Protein AF-A0AAV0X235-F1 (afdb_monomer)

Sequence (80 aa):
MVTNPTVENMFNFTSSPHAKQGSGLYKDVVSQTQLVYYDDPNELVTRLHLLTSSKSVGNTGVNNEIISILEELRERDIIV

Foldseek 3Di:
DDDDDPPPDDDDPPPPPDPPDDPDDDDPPPPPPPDDDDPDLVVLVVVLVVLVVVVVVPDPVCVVVNVVSVVVCVVVVVDD

Organism: NCBI:txid13131

Mean predicted aligned error: 15.43 Å

Radius of gyration: 30.65 Å; Cα contacts (8 Å, |Δi|>4): 19; chains: 1; bounding box: 65×30×83 Å

Nearest PDB structures (foldseek):
  2l3y-assembly1_A  TM=3.152E-01  e=8.290E+00  Mus musculus

Structure (mmCIF, N/CA/C/O backbone):
data_AF-A0AAV0X235-F1
#
_entry.id   AF-A0AAV0X235-F1
#
loop_
_atom_site.group_PDB
_atom_site.id
_atom_site.type_symbol
_atom_site.label_atom_id
_atom_site.label_alt_id
_atom_site.label_comp_id
_atom_site.label_asym_id
_atom_site.label_entity_id
_atom_site.label_seq_id
_atom_site.pdbx_PDB_ins_code
_atom_site.Cartn_x
_atom_site.Cartn_y
_atom_site.Cartn_z
_atom_site.occupancy
_atom_site.B_iso_or_equiv
_atom_site.auth_seq_id
_atom_site.auth_comp_id
_atom_site.auth_asym_id
_atom_site.auth_atom_id
_atom_site.pdbx_PDB_model_num
ATOM 1 N N . MET A 1 1 ? -54.372 15.899 69.289 1.00 42.22 1 MET A N 1
ATOM 2 C CA . MET A 1 1 ? -54.392 15.068 68.067 1.00 42.22 1 MET A CA 1
ATOM 3 C C . MET A 1 1 ? -53.490 15.748 67.054 1.00 42.22 1 MET A C 1
ATOM 5 O O . MET A 1 1 ? -53.734 16.904 66.746 1.00 42.22 1 MET A O 1
ATOM 9 N N . VAL A 1 2 ? -52.395 15.097 66.660 1.00 41.84 2 VAL A N 1
ATOM 10 C CA . VAL A 1 2 ? -51.403 15.651 65.724 1.00 41.84 2 VAL A CA 1
ATOM 11 C C . VAL A 1 2 ? -51.886 15.348 64.308 1.00 41.84 2 VAL A C 1
ATOM 13 O O . VAL A 1 2 ? -52.076 14.184 63.967 1.00 41.84 2 VAL A O 1
ATOM 16 N N . THR A 1 3 ? -52.141 16.375 63.503 1.00 54.44 3 THR A N 1
ATOM 17 C CA . THR A 1 3 ? -52.485 16.212 62.087 1.00 54.44 3 THR A CA 1
ATOM 18 C C . THR A 1 3 ? -51.195 16.083 61.284 1.00 54.44 3 THR A C 1
ATOM 20 O O . THR A 1 3 ? -50.465 17.061 61.132 1.00 54.44 3 THR A O 1
ATOM 23 N N . ASN A 1 4 ? -50.900 14.884 60.782 1.00 52.88 4 ASN A N 1
ATOM 24 C CA . ASN A 1 4 ? -49.846 14.703 59.784 1.00 52.88 4 ASN A CA 1
ATOM 25 C C . ASN A 1 4 ? -50.322 15.303 58.452 1.00 52.88 4 ASN A C 1
ATOM 27 O O . ASN A 1 4 ? -51.451 15.007 58.050 1.00 52.88 4 ASN A O 1
ATOM 31 N N . PRO A 1 5 ? -49.513 16.110 57.744 1.00 55.88 5 PRO A N 1
ATOM 32 C CA . PRO A 1 5 ? -49.872 16.517 56.397 1.00 55.88 5 PRO A CA 1
ATOM 33 C C . PRO A 1 5 ? -49.787 15.297 55.471 1.00 55.88 5 PRO A C 1
ATOM 35 O O . PRO 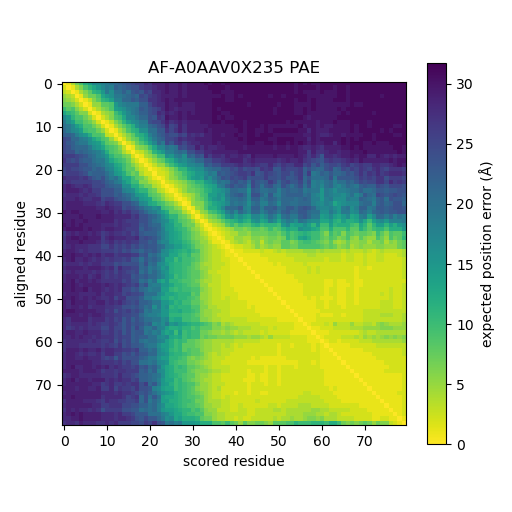A 1 5 ? -48.834 14.517 55.525 1.00 55.88 5 PRO A O 1
ATOM 38 N N . THR A 1 6 ? -50.808 15.117 54.637 1.00 61.59 6 THR A N 1
ATOM 39 C CA . THR A 1 6 ? -50.819 14.131 53.558 1.00 61.59 6 THR A CA 1
ATOM 40 C C . THR A 1 6 ? -49.686 14.461 52.601 1.00 61.59 6 THR A C 1
ATOM 42 O O . THR A 1 6 ? -49.691 15.512 51.961 1.00 61.59 6 THR A O 1
ATOM 45 N N . VAL A 1 7 ? -48.693 13.576 52.525 1.00 59.47 7 VAL A N 1
ATOM 46 C CA . VAL A 1 7 ? -47.649 13.647 51.505 1.00 59.47 7 VAL A CA 1
ATOM 47 C C . VAL A 1 7 ? -48.330 13.290 50.189 1.00 59.47 7 VAL A C 1
ATOM 49 O O . VAL A 1 7 ? -48.433 12.119 49.833 1.00 59.47 7 VAL A O 1
ATOM 52 N N . GLU A 1 8 ? -48.903 14.286 49.516 1.00 54.69 8 GLU A N 1
ATOM 53 C CA . GLU A 1 8 ? -49.433 14.103 48.173 1.00 54.69 8 GLU A CA 1
ATOM 54 C C . GLU A 1 8 ? -48.272 13.734 47.257 1.00 54.69 8 GLU A C 1
ATOM 56 O O . GLU A 1 8 ? -47.464 14.582 46.885 1.00 54.69 8 GLU A O 1
ATOM 61 N N . ASN A 1 9 ? -48.171 12.432 46.982 1.00 59.06 9 ASN A N 1
ATOM 62 C CA . ASN A 1 9 ? -47.639 11.806 45.778 1.00 59.06 9 ASN A CA 1
ATOM 63 C C . ASN A 1 9 ? -46.683 12.696 44.971 1.00 59.06 9 ASN A C 1
ATOM 65 O O . ASN A 1 9 ? -46.958 13.100 43.840 1.00 59.06 9 ASN A O 1
ATOM 69 N N . MET A 1 10 ? -45.523 12.967 45.570 1.00 49.84 10 MET A N 1
ATOM 70 C CA . MET A 1 10 ? -44.364 13.504 44.879 1.00 49.84 10 MET A CA 1
ATOM 71 C C . MET A 1 10 ? -43.912 12.474 43.834 1.00 49.84 10 MET A C 1
ATOM 73 O O . MET A 1 10 ? -43.451 11.389 44.174 1.00 49.84 10 MET A O 1
ATOM 77 N N . PHE A 1 11 ? -44.025 12.883 42.569 1.00 58.31 11 PHE A N 1
ATOM 78 C CA . PHE A 1 11 ? -43.442 12.296 41.358 1.00 58.31 11 PHE A CA 1
ATOM 79 C C . PHE A 1 11 ? -44.108 11.038 40.788 1.00 58.31 11 PHE A C 1
ATOM 81 O O . PHE A 1 11 ? -43.823 9.900 41.153 1.00 58.31 11 PHE A O 1
ATOM 88 N N . ASN A 1 12 ? -44.912 11.261 39.748 1.00 49.06 12 ASN A N 1
ATOM 89 C CA . ASN A 1 12 ? -45.348 10.215 38.835 1.00 49.06 12 ASN A CA 1
ATOM 90 C C . ASN A 1 12 ? -44.242 9.974 37.784 1.00 49.06 12 ASN A C 1
ATOM 92 O O . ASN A 1 12 ? -44.152 10.689 36.788 1.00 49.06 12 ASN A O 1
ATOM 96 N N . PHE A 1 13 ? -43.377 8.981 38.011 1.00 57.25 13 PHE A N 1
ATOM 97 C CA . PHE A 1 13 ? -42.280 8.592 37.104 1.00 57.25 13 PHE A CA 1
ATOM 98 C C . PHE A 1 13 ? -42.730 7.723 35.917 1.00 57.25 13 PHE A C 1
ATOM 100 O O . PHE A 1 13 ? -41.984 6.871 35.437 1.00 57.25 13 PHE A O 1
ATOM 107 N N . THR A 1 14 ? -43.941 7.905 35.399 1.00 56.62 14 THR A N 1
ATOM 108 C CA . THR A 1 14 ? -44.396 7.153 34.222 1.00 56.62 14 THR A CA 1
ATOM 109 C C . THR A 1 14 ? -44.072 7.914 32.939 1.00 56.62 14 THR A C 1
ATOM 1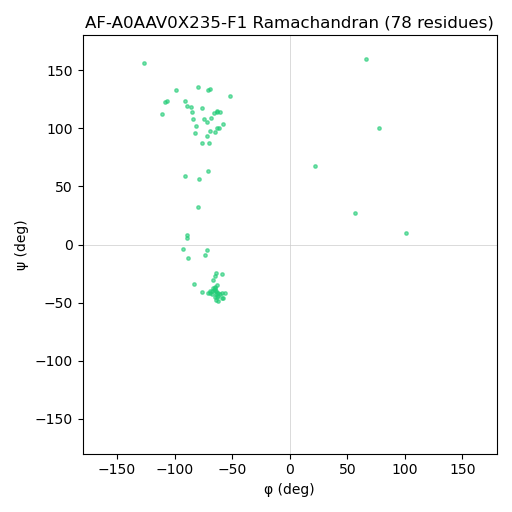11 O O . THR A 1 14 ? -44.942 8.240 32.135 1.00 56.62 14 THR A O 1
ATOM 114 N N . SER A 1 15 ? -42.784 8.191 32.706 1.00 55.16 15 SER A N 1
ATOM 115 C CA . SER A 1 15 ? -42.337 8.534 31.357 1.00 55.16 15 SER A CA 1
ATOM 116 C C . SER A 1 15 ? -42.442 7.2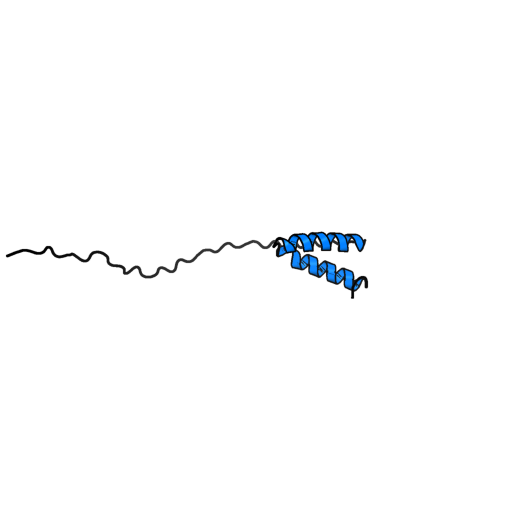70 30.505 1.00 55.16 15 SER A C 1
ATOM 118 O O . SER A 1 15 ? -41.565 6.407 30.557 1.00 55.16 15 SER A O 1
ATOM 120 N N . SER A 1 16 ? -43.527 7.131 29.740 1.00 62.69 16 SER A N 1
ATOM 121 C CA . SER A 1 16 ? -43.562 6.158 28.645 1.00 62.69 16 SER A CA 1
ATOM 122 C C . SER A 1 16 ? -42.322 6.398 27.776 1.00 62.69 16 SER A C 1
ATOM 124 O O . SER A 1 16 ? -42.075 7.563 27.426 1.00 62.69 16 SER A O 1
ATOM 126 N N . PRO A 1 17 ? -41.505 5.370 27.474 1.00 60.47 17 PRO A N 1
ATOM 127 C CA . PRO A 1 17 ? -40.286 5.557 26.709 1.00 60.47 17 PRO A CA 1
ATOM 128 C C . PRO A 1 17 ? -40.673 6.012 25.303 1.00 60.47 17 PRO A C 1
ATOM 130 O O . PRO A 1 17 ? -41.014 5.211 24.438 1.00 60.47 17 PRO A O 1
ATOM 133 N N . HIS A 1 18 ? -40.637 7.322 25.069 1.00 62.56 18 HIS A N 1
ATOM 134 C CA . HIS A 1 18 ? -40.680 7.848 23.718 1.00 62.56 18 HIS A CA 1
ATOM 135 C C . HIS A 1 18 ? -39.396 7.390 23.039 1.00 62.56 18 HIS A C 1
ATOM 137 O O . HIS A 1 18 ? -38.300 7.794 23.438 1.00 62.56 18 HIS A O 1
ATOM 143 N N . ALA A 1 19 ? -39.536 6.518 22.042 1.00 65.75 19 ALA A N 1
ATOM 144 C CA . ALA A 1 19 ? -38.433 6.105 21.197 1.00 65.75 19 ALA A CA 1
ATOM 145 C C . ALA A 1 19 ? -37.841 7.361 20.547 1.00 65.75 19 ALA A C 1
ATOM 147 O O . ALA A 1 19 ? -38.431 7.956 19.646 1.00 65.75 19 ALA A O 1
ATOM 148 N N . LYS A 1 20 ? -36.691 7.815 21.048 1.00 71.88 20 LYS A N 1
ATOM 149 C CA . LYS A 1 20 ? -35.946 8.899 20.414 1.00 71.88 20 LYS A CA 1
ATOM 150 C C . LYS A 1 20 ? -35.338 8.330 19.141 1.00 71.88 20 LYS A C 1
ATOM 152 O O . LYS A 1 20 ? -34.398 7.544 19.205 1.00 71.88 20 LYS A O 1
ATOM 157 N N . GLN A 1 21 ? -35.900 8.696 17.997 1.00 73.75 21 GLN A N 1
ATOM 158 C CA . GLN A 1 21 ? -35.365 8.306 16.702 1.00 73.75 21 GLN A CA 1
ATOM 159 C C . GLN A 1 21 ? -34.357 9.368 16.257 1.00 73.75 21 GLN A C 1
ATOM 161 O O . GLN A 1 21 ? -34.688 10.547 16.153 1.00 73.75 21 GLN A O 1
ATOM 166 N N . GLY A 1 22 ? -33.102 8.965 16.062 1.00 75.12 22 GLY A N 1
ATOM 167 C CA . GLY A 1 22 ? -32.089 9.823 15.456 1.00 75.12 22 GLY A CA 1
ATOM 168 C C . GLY A 1 22 ? -32.255 9.821 13.941 1.00 75.12 22 GLY A C 1
ATOM 169 O O . GLY A 1 22 ? -32.419 8.758 13.348 1.00 75.12 22 GLY A O 1
ATOM 170 N N . SER A 1 23 ? -32.185 10.989 13.306 1.00 78.12 23 SER A N 1
ATOM 171 C CA . SER A 1 23 ? -32.352 11.114 11.849 1.00 78.12 23 SER A CA 1
ATOM 172 C C . SER A 1 23 ? -31.174 10.564 11.030 1.00 78.12 23 SER A C 1
ATOM 174 O O . SER A 1 23 ? -31.259 10.525 9.806 1.00 78.12 23 SER A O 1
ATOM 176 N N . GLY A 1 24 ? -30.091 10.131 11.689 1.00 76.44 24 GLY A N 1
ATOM 177 C CA . GLY A 1 24 ? -28.850 9.696 11.045 1.00 76.44 24 GLY A CA 1
ATOM 178 C C . GLY A 1 24 ? -28.121 10.837 10.323 1.00 76.44 24 GLY A C 1
ATOM 179 O O . GLY A 1 24 ? -28.699 11.870 9.999 1.00 76.44 24 GLY A O 1
ATOM 180 N N . LEU A 1 25 ? -26.824 10.660 10.079 1.00 79.50 25 LEU A N 1
ATOM 181 C CA . LEU A 1 25 ? -26.077 11.479 9.126 1.00 79.50 25 LEU A CA 1
ATOM 182 C C . LEU A 1 25 ? -25.728 10.581 7.945 1.00 79.50 25 LEU A C 1
ATOM 184 O O . LEU A 1 25 ? -24.945 9.642 8.091 1.00 79.50 25 LEU A O 1
ATOM 188 N N . TYR A 1 26 ? -26.325 10.855 6.789 1.00 74.25 26 TYR A N 1
ATOM 189 C CA . TYR A 1 26 ? -25.928 10.211 5.546 1.00 74.25 26 TYR A CA 1
ATOM 190 C C . TYR A 1 26 ? -24.627 10.863 5.084 1.00 74.25 26 TYR A C 1
ATOM 192 O O . TYR A 1 26 ? -24.574 12.069 4.852 1.00 74.25 26 TYR A O 1
ATOM 200 N N . LYS A 1 27 ? -23.554 10.075 5.008 1.00 71.25 27 LYS A N 1
ATOM 201 C CA . LYS A 1 27 ? -22.335 10.500 4.327 1.00 71.25 27 LYS A CA 1
ATOM 202 C C . LYS A 1 27 ? -22.526 10.173 2.856 1.00 71.25 27 LYS A C 1
ATOM 204 O O . LYS A 1 27 ? -22.584 8.995 2.511 1.00 71.25 27 LYS A O 1
ATOM 209 N N . ASP A 1 28 ? -22.590 11.197 2.014 1.00 71.31 28 ASP A N 1
ATOM 210 C CA . ASP A 1 28 ? -22.428 11.011 0.578 1.00 71.31 28 ASP A CA 1
ATOM 211 C C . ASP A 1 28 ? -21.024 10.445 0.351 1.00 71.31 28 ASP A C 1
ATOM 213 O O . ASP A 1 28 ? -20.008 11.138 0.459 1.00 71.31 28 ASP A O 1
ATOM 217 N N . VAL A 1 29 ? -20.949 9.131 0.139 1.00 65.88 29 VAL A N 1
ATOM 218 C CA . VAL A 1 29 ? -19.705 8.466 -0.232 1.00 65.88 29 VAL A CA 1
ATOM 219 C C . VAL A 1 29 ? -19.483 8.786 -1.700 1.00 65.88 29 VAL A C 1
ATOM 221 O O . VAL A 1 29 ? -19.911 8.052 -2.586 1.00 65.88 29 VAL A O 1
ATOM 224 N N . VAL A 1 30 ? -18.826 9.912 -1.966 1.00 64.38 30 VAL A N 1
ATOM 225 C CA . VAL A 1 30 ? -18.238 10.140 -3.281 1.00 64.38 30 VAL A CA 1
ATOM 226 C C . VAL A 1 30 ? -17.170 9.066 -3.454 1.00 64.38 30 VAL A C 1
ATOM 228 O O . VAL A 1 30 ? -16.179 9.037 -2.723 1.00 64.38 30 VAL A O 1
ATOM 231 N N . SER A 1 31 ? -17.380 8.162 -4.406 1.00 62.50 31 SER A N 1
ATOM 232 C CA . SER A 1 31 ? -16.393 7.181 -4.849 1.00 62.50 31 SER A CA 1
ATOM 233 C C . SER A 1 31 ? -15.282 7.890 -5.626 1.00 62.50 31 SER A C 1
ATOM 235 O O . SER A 1 31 ? -15.112 7.691 -6.825 1.00 62.50 31 SER A O 1
ATOM 237 N N . GLN A 1 32 ? -14.537 8.773 -4.963 1.00 62.16 32 GLN A N 1
ATOM 238 C CA . GLN A 1 32 ? -13.320 9.376 -5.498 1.00 62.16 32 GLN A CA 1
ATOM 239 C C . GLN A 1 32 ? -12.170 8.373 -5.363 1.00 62.16 32 GLN A C 1
ATOM 241 O O . GLN A 1 32 ? -11.142 8.646 -4.749 1.00 62.16 32 GLN A O 1
ATOM 246 N N . THR A 1 33 ? -12.341 7.183 -5.938 1.00 64.69 33 THR A N 1
ATOM 247 C CA . THR A 1 33 ? -11.216 6.281 -6.161 1.00 64.69 33 THR A CA 1
ATOM 248 C C . THR A 1 33 ? -10.406 6.900 -7.292 1.00 64.69 33 THR A C 1
ATOM 250 O O . THR A 1 33 ? -10.751 6.766 -8.463 1.00 64.69 33 THR A O 1
ATOM 253 N N . GLN A 1 34 ? -9.397 7.694 -6.935 1.00 69.00 34 GLN A N 1
ATOM 254 C CA . GLN A 1 34 ? -8.442 8.212 -7.905 1.00 69.00 34 GLN A CA 1
ATOM 255 C C . GLN A 1 34 ? -7.621 7.026 -8.398 1.00 69.00 34 GLN A C 1
ATOM 257 O O . GLN A 1 34 ? -6.850 6.442 -7.641 1.00 69.00 34 GLN A O 1
ATOM 262 N N . LEU A 1 35 ? -7.850 6.637 -9.647 1.00 66.44 35 LEU A N 1
ATOM 263 C CA . LEU A 1 35 ? -7.109 5.563 -10.277 1.00 66.44 35 LEU A CA 1
ATOM 264 C C . LEU A 1 35 ? -5.782 6.154 -10.769 1.00 66.44 35 LEU A C 1
ATOM 266 O O . LEU A 1 35 ? -5.756 6.905 -11.743 1.00 66.44 35 LEU A O 1
ATOM 270 N N . VAL A 1 36 ? -4.712 5.904 -10.019 1.00 73.81 36 VAL A N 1
ATOM 271 C CA . VAL A 1 36 ? -3.361 6.400 -10.302 1.00 73.81 36 VAL A CA 1
ATOM 272 C C . VAL A 1 36 ? -2.532 5.225 -10.801 1.00 73.81 36 VAL A C 1
ATOM 274 O O . VAL A 1 36 ? -2.433 4.219 -10.105 1.00 73.81 36 VAL A O 1
ATOM 277 N N . TYR A 1 37 ? -1.957 5.358 -11.994 1.00 73.38 37 TYR A N 1
ATOM 278 C CA . TYR A 1 37 ? -1.013 4.392 -12.551 1.00 73.38 37 TYR A CA 1
ATOM 279 C C . TYR A 1 37 ? 0.411 4.895 -12.336 1.00 73.38 37 TYR A C 1
ATOM 281 O O . TYR A 1 37 ? 0.698 6.060 -12.613 1.00 73.38 3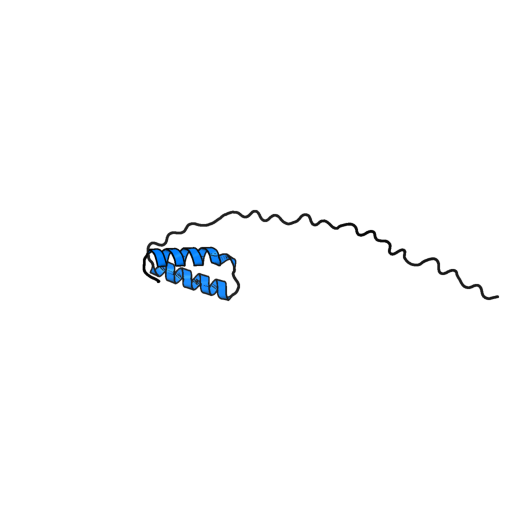7 TYR A O 1
ATOM 289 N N . TYR A 1 38 ? 1.285 4.019 -11.848 1.00 83.25 38 TYR A N 1
ATOM 290 C CA . TYR A 1 38 ? 2.700 4.309 -11.644 1.00 83.25 38 TYR A CA 1
ATOM 291 C C . TYR A 1 38 ? 3.522 3.558 -12.690 1.00 83.25 38 TYR A C 1
ATOM 293 O O . TYR A 1 38 ? 3.458 2.334 -12.770 1.00 83.25 38 TYR A O 1
ATOM 301 N N . ASP A 1 39 ? 4.318 4.262 -13.490 1.00 86.00 39 ASP A N 1
ATOM 302 C CA . ASP A 1 39 ? 5.141 3.602 -14.510 1.00 86.00 39 ASP A CA 1
ATOM 303 C C . ASP A 1 39 ? 6.369 2.920 -13.880 1.00 86.00 39 ASP A C 1
ATOM 305 O O . ASP A 1 39 ? 6.691 1.777 -14.219 1.00 86.00 39 ASP A O 1
ATOM 309 N N . ASP A 1 40 ? 7.015 3.576 -12.909 1.00 92.44 40 ASP A N 1
ATOM 310 C CA . ASP A 1 40 ? 8.209 3.073 -12.222 1.00 92.44 40 ASP A CA 1
ATOM 311 C C . ASP A 1 40 ? 7.847 2.270 -10.952 1.00 92.44 40 ASP A C 1
ATOM 313 O O . ASP A 1 40 ? 7.217 2.803 -10.032 1.00 92.44 40 ASP A O 1
ATOM 317 N N . PRO A 1 41 ? 8.287 1.004 -10.824 1.00 91.62 41 PRO A N 1
ATOM 318 C CA . PRO A 1 41 ? 8.099 0.240 -9.594 1.00 91.62 41 PRO A CA 1
ATOM 319 C C . PRO A 1 41 ? 8.724 0.871 -8.340 1.00 91.62 41 PRO A C 1
ATOM 321 O O . PRO A 1 41 ? 8.240 0.625 -7.233 1.00 91.62 41 PRO A O 1
ATOM 324 N N . ASN A 1 42 ? 9.759 1.707 -8.464 1.00 93.44 42 ASN A N 1
ATOM 325 C CA . ASN A 1 42 ? 10.318 2.415 -7.308 1.00 93.44 42 ASN A CA 1
ATOM 326 C C . ASN A 1 42 ? 9.332 3.439 -6.726 1.00 93.44 42 ASN A C 1
ATOM 328 O O . ASN A 1 42 ? 9.318 3.674 -5.511 1.00 93.44 42 ASN A O 1
ATOM 332 N N . GLU A 1 43 ? 8.472 4.023 -7.563 1.00 93.94 43 GLU A N 1
ATOM 333 C CA . GLU A 1 43 ? 7.413 4.925 -7.113 1.00 93.94 43 GLU A CA 1
ATOM 334 C C . GLU A 1 43 ? 6.339 4.164 -6.331 1.00 93.94 43 GLU A C 1
ATOM 336 O O . GLU A 1 43 ? 5.922 4.631 -5.268 1.00 93.94 43 GLU A O 1
ATOM 341 N N . LEU A 1 44 ? 5.973 2.954 -6.775 1.00 93.50 44 LEU A N 1
ATOM 342 C CA . LEU A 1 44 ? 5.064 2.062 -6.043 1.00 93.50 44 LEU A CA 1
ATOM 343 C C . LEU A 1 44 ? 5.607 1.722 -4.651 1.00 93.50 44 LEU A C 1
ATOM 345 O O . LEU A 1 44 ? 4.884 1.830 -3.659 1.00 93.50 44 LEU A O 1
ATOM 349 N N . VAL A 1 45 ? 6.892 1.368 -4.547 1.00 94.19 45 VAL A N 1
ATOM 350 C CA . VAL A 1 45 ? 7.537 1.064 -3.256 1.00 94.19 45 VAL A CA 1
ATOM 351 C C . VAL A 1 45 ? 7.578 2.299 -2.351 1.00 94.19 45 VAL A C 1
ATOM 353 O O . VAL A 1 45 ? 7.263 2.213 -1.161 1.00 94.19 45 VAL A O 1
ATOM 356 N N . THR A 1 46 ? 7.904 3.467 -2.908 1.00 95.75 46 THR A N 1
ATOM 357 C CA . THR A 1 46 ? 7.918 4.739 -2.168 1.00 95.75 46 THR A CA 1
ATOM 358 C C . THR A 1 46 ? 6.523 5.092 -1.650 1.00 95.75 46 THR A C 1
ATOM 360 O O . THR A 1 46 ? 6.353 5.456 -0.481 1.00 95.75 46 THR A O 1
ATOM 363 N N . ARG A 1 47 ? 5.496 4.929 -2.490 1.00 95.25 47 ARG A N 1
ATOM 364 C CA . ARG A 1 47 ? 4.098 5.151 -2.119 1.00 95.25 47 ARG A CA 1
ATOM 365 C C . ARG A 1 47 ? 3.650 4.175 -1.034 1.00 95.25 47 ARG A C 1
ATOM 367 O O . ARG A 1 47 ? 3.065 4.602 -0.039 1.00 95.25 47 ARG A O 1
ATOM 374 N N . LEU A 1 48 ? 3.986 2.895 -1.168 1.00 95.62 48 LEU A N 1
ATOM 375 C CA . LEU A 1 48 ? 3.690 1.869 -0.171 1.00 95.62 48 LEU A CA 1
ATOM 376 C C . LEU A 1 48 ? 4.315 2.200 1.193 1.00 95.62 48 LEU A C 1
ATOM 378 O O . LEU A 1 48 ? 3.660 2.060 2.230 1.00 95.62 48 LEU A O 1
ATOM 382 N N . HIS A 1 49 ? 5.553 2.695 1.212 1.00 96.75 49 HIS A N 1
ATOM 383 C CA . HIS A 1 49 ? 6.217 3.118 2.445 1.00 96.75 49 HIS A CA 1
ATOM 384 C C . HIS A 1 49 ? 5.478 4.276 3.141 1.00 96.75 49 HIS A C 1
ATOM 386 O O . HIS A 1 49 ? 5.266 4.259 4.358 1.00 96.75 49 HIS A O 1
ATOM 392 N N . LEU A 1 50 ? 5.006 5.260 2.370 1.00 96.62 50 LEU A N 1
ATOM 393 C CA . LEU A 1 50 ? 4.211 6.366 2.903 1.00 96.62 50 LEU A CA 1
ATOM 394 C C . LEU A 1 50 ? 2.865 5.884 3.470 1.00 96.62 50 LEU A C 1
ATOM 396 O O . LEU A 1 50 ? 2.476 6.278 4.571 1.00 96.62 50 LEU A O 1
ATOM 400 N N . LEU A 1 51 ? 2.158 5.012 2.747 1.00 95.88 51 LEU A N 1
ATOM 401 C CA . LEU A 1 51 ? 0.851 4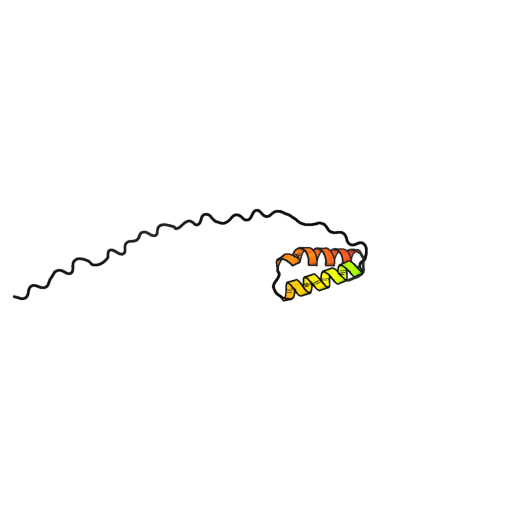.500 3.169 1.00 95.88 51 LEU A CA 1
ATOM 402 C C . LEU A 1 51 ? 0.952 3.604 4.406 1.00 95.88 51 LEU A C 1
ATOM 404 O O . LEU A 1 51 ? 0.121 3.709 5.306 1.00 95.88 51 LEU A O 1
ATOM 408 N N . THR A 1 52 ? 1.979 2.758 4.495 1.00 96.69 52 THR A N 1
ATOM 409 C CA . THR A 1 52 ? 2.220 1.925 5.685 1.00 96.69 52 THR A CA 1
ATOM 410 C C . THR A 1 52 ? 2.554 2.776 6.912 1.00 96.69 52 THR A C 1
ATOM 412 O O . THR A 1 52 ? 2.038 2.503 7.997 1.00 96.69 52 THR A O 1
ATOM 415 N N . SER A 1 53 ? 3.304 3.867 6.732 1.00 97.12 53 SER A N 1
ATOM 416 C CA . SER A 1 53 ? 3.539 4.873 7.778 1.00 97.12 53 SER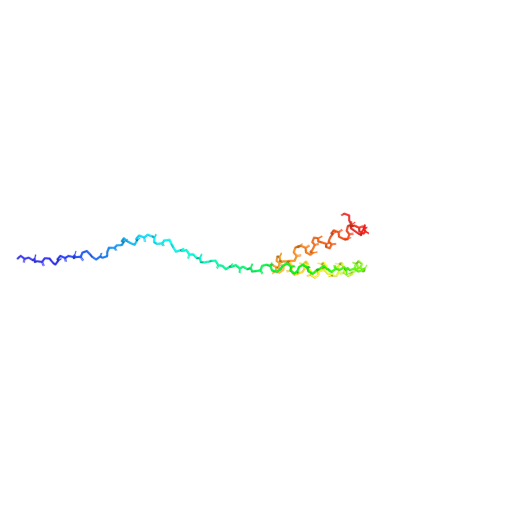 A CA 1
ATOM 417 C C . SER A 1 53 ? 2.254 5.609 8.181 1.00 97.12 53 SER A C 1
ATOM 419 O O . SER A 1 53 ? 2.009 5.842 9.360 1.00 97.12 53 SER A O 1
ATOM 421 N N . SER A 1 54 ? 1.377 5.938 7.228 1.00 96.75 54 SER A N 1
ATOM 422 C CA . SER A 1 54 ? 0.064 6.525 7.537 1.00 96.75 54 SER A CA 1
ATOM 423 C C . SER A 1 54 ? -0.835 5.542 8.299 1.00 96.75 54 SER A C 1
ATOM 425 O O . SER A 1 54 ? -1.531 5.914 9.246 1.00 96.75 54 SER A O 1
ATOM 427 N N . LYS A 1 55 ? -0.792 4.259 7.930 1.00 97.12 55 LYS A N 1
ATOM 428 C CA . LYS A 1 55 ? -1.547 3.198 8.598 1.00 97.12 55 LYS A CA 1
ATOM 429 C C . LYS A 1 55 ? -1.065 2.957 10.028 1.00 97.12 55 LYS A C 1
ATOM 431 O O . LYS A 1 55 ? -1.898 2.721 10.901 1.00 97.12 55 LYS A O 1
ATOM 436 N N . SER A 1 56 ? 0.241 3.047 10.291 1.00 97.00 56 SER A N 1
ATOM 437 C CA . SER A 1 56 ? 0.802 2.817 11.632 1.00 97.00 56 SER A CA 1
ATOM 438 C C . SER A 1 56 ? 0.343 3.853 12.665 1.00 97.00 56 SER A C 1
ATOM 440 O O . SER A 1 56 ? 0.217 3.519 13.840 1.00 97.00 56 SER A O 1
ATOM 442 N N . VAL A 1 57 ? -0.000 5.071 12.230 1.00 96.81 57 VAL A N 1
ATOM 443 C CA . VAL A 1 57 ? -0.595 6.118 13.082 1.00 96.81 57 VAL A CA 1
ATOM 444 C C . VAL A 1 57 ? -2.131 6.065 13.143 1.00 96.81 57 VAL A C 1
ATOM 446 O O . VAL A 1 57 ? -2.755 6.956 13.714 1.00 96.81 57 VAL A O 1
ATOM 449 N N . GLY A 1 58 ? -2.754 5.022 12.581 1.00 95.31 58 GLY A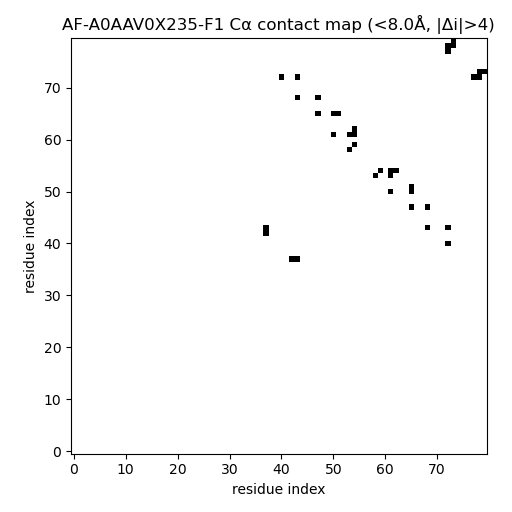 N 1
ATOM 450 C CA . GLY A 1 58 ? -4.190 4.748 12.707 1.00 95.31 58 GLY A CA 1
ATOM 451 C C . GLY A 1 58 ? -5.058 5.145 11.509 1.00 95.31 58 GLY A C 1
ATOM 452 O O . GLY A 1 58 ? -6.283 5.087 11.612 1.00 95.31 58 GLY A O 1
ATOM 453 N N . ASN A 1 59 ? -4.478 5.521 10.364 1.00 94.75 59 ASN A N 1
ATOM 454 C CA . ASN A 1 59 ? -5.268 5.783 9.160 1.00 94.75 59 ASN A CA 1
ATOM 455 C C . ASN A 1 59 ? -5.762 4.467 8.534 1.00 94.75 59 ASN A C 1
ATOM 457 O O . ASN A 1 59 ? -4.992 3.720 7.936 1.00 94.75 59 ASN A O 1
ATOM 461 N N . THR A 1 60 ? -7.058 4.175 8.641 1.00 92.19 60 THR A N 1
ATOM 462 C CA . THR A 1 60 ? -7.668 2.969 8.050 1.00 92.19 60 THR A CA 1
ATOM 463 C C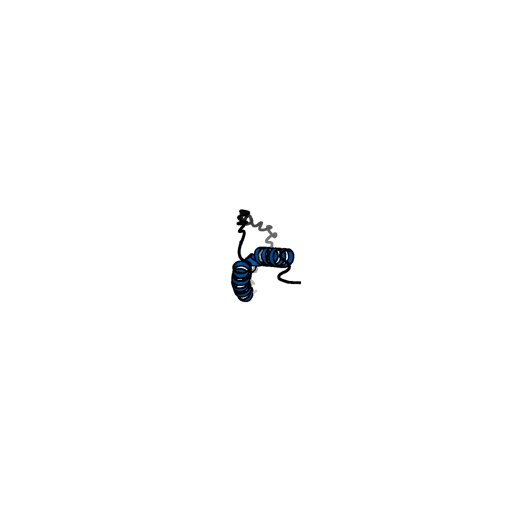 . THR A 1 60 ? -8.143 3.170 6.609 1.00 92.19 60 THR A C 1
ATOM 465 O O . THR A 1 60 ? -8.422 2.190 5.917 1.00 92.19 60 THR A O 1
ATOM 468 N N . GLY A 1 61 ? -8.190 4.417 6.125 1.00 91.31 61 GLY A N 1
ATOM 469 C CA . GLY A 1 61 ? -8.659 4.765 4.780 1.00 91.31 61 GLY A CA 1
ATOM 470 C C . GLY A 1 61 ? -7.693 4.394 3.651 1.00 91.31 61 GLY A C 1
ATOM 471 O O . GLY A 1 61 ? -8.071 4.457 2.489 1.00 91.31 61 GLY A O 1
ATOM 472 N N . VAL A 1 62 ? -6.466 3.980 3.980 1.00 94.25 62 VAL A N 1
ATOM 473 C CA . VAL A 1 62 ? -5.406 3.661 3.002 1.00 94.25 62 VAL A CA 1
ATOM 474 C C . VAL A 1 62 ? -5.354 2.187 2.597 1.00 94.25 62 VAL A C 1
ATOM 476 O O . VAL A 1 62 ? -4.554 1.811 1.747 1.00 94.25 62 VAL A O 1
ATOM 479 N N . ASN A 1 63 ? -6.182 1.324 3.196 1.00 93.31 63 ASN A N 1
ATOM 480 C CA . ASN A 1 63 ? -6.090 -0.126 2.987 1.00 93.31 63 ASN A CA 1
ATOM 481 C C . ASN A 1 63 ? -6.302 -0.542 1.526 1.00 93.31 63 ASN A C 1
ATOM 483 O O . ASN A 1 63 ? -5.556 -1.380 1.032 1.00 93.31 63 ASN A O 1
ATOM 487 N N . ASN A 1 64 ? -7.284 0.050 0.843 1.00 91.31 64 ASN A N 1
ATOM 488 C CA . ASN A 1 64 ? -7.587 -0.297 -0.548 1.00 91.31 64 ASN A CA 1
ATOM 489 C C . ASN A 1 64 ? -6.418 0.047 -1.477 1.00 91.31 64 ASN A C 1
ATOM 491 O O . ASN A 1 64 ? -6.079 -0.734 -2.357 1.00 91.31 64 ASN A O 1
ATOM 495 N N . GLU A 1 65 ? -5.774 1.190 -1.243 1.00 91.62 65 GLU A N 1
ATOM 496 C CA . GLU A 1 65 ? -4.623 1.625 -2.033 1.00 91.62 65 GLU A CA 1
ATOM 497 C C . GLU A 1 65 ? -3.396 0.740 -1.775 1.00 91.62 65 GLU A C 1
ATOM 499 O O . GLU A 1 65 ? -2.728 0.326 -2.716 1.00 91.62 65 GLU A O 1
ATOM 504 N N . ILE A 1 66 ? -3.144 0.367 -0.513 1.00 94.50 66 ILE A N 1
ATOM 505 C CA . ILE A 1 66 ? -2.083 -0.590 -0.165 1.00 94.50 66 ILE A CA 1
ATOM 506 C C . ILE A 1 66 ? -2.295 -1.926 -0.888 1.00 94.50 66 ILE A C 1
ATOM 508 O O . ILE A 1 66 ? -1.342 -2.470 -1.435 1.00 94.50 66 ILE A O 1
ATOM 512 N N . ILE A 1 67 ? -3.525 -2.452 -0.893 1.00 94.44 67 ILE A N 1
ATOM 513 C CA . ILE A 1 67 ? -3.848 -3.709 -1.584 1.00 94.44 67 ILE A CA 1
ATOM 514 C C . ILE A 1 67 ? -3.593 -3.562 -3.086 1.00 94.44 67 ILE A C 1
ATOM 516 O O . ILE A 1 67 ? -2.865 -4.378 -3.639 1.00 94.44 67 ILE A O 1
ATOM 520 N N . SER A 1 68 ? -4.097 -2.493 -3.710 1.00 92.56 68 SER A N 1
ATOM 521 C CA . SER A 1 68 ? -3.901 -2.232 -5.142 1.00 92.56 68 SER A CA 1
ATOM 522 C C . SER A 1 68 ? -2.418 -2.183 -5.534 1.00 92.56 68 SER A C 1
ATOM 524 O O . SER A 1 68 ? -2.036 -2.761 -6.545 1.00 92.56 68 SER A O 1
ATOM 526 N N . ILE A 1 69 ? -1.565 -1.544 -4.723 1.00 93.25 69 ILE A N 1
ATOM 527 C CA . ILE A 1 69 ? -0.116 -1.478 -4.980 1.00 93.25 69 ILE A CA 1
ATOM 528 C C . ILE A 1 69 ? 0.541 -2.857 -4.846 1.00 93.25 69 ILE A C 1
ATOM 530 O O . ILE A 1 69 ? 1.397 -3.216 -5.651 1.00 93.25 69 ILE A O 1
ATOM 534 N N . LEU A 1 70 ? 0.168 -3.641 -3.829 1.00 94.88 70 LEU A N 1
ATOM 535 C CA . LEU A 1 70 ? 0.712 -4.989 -3.643 1.00 94.88 70 LEU A CA 1
ATOM 536 C C . LEU A 1 70 ? 0.310 -5.932 -4.784 1.00 94.88 70 LEU A C 1
ATOM 538 O O . LEU A 1 70 ? 1.106 -6.779 -5.180 1.00 94.88 70 LEU A O 1
ATOM 542 N N . GLU A 1 71 ? -0.905 -5.791 -5.313 1.00 94.19 71 GLU A N 1
ATOM 543 C CA . GLU A 1 71 ? -1.352 -6.537 -6.491 1.00 94.19 71 GLU A CA 1
ATOM 544 C C . GLU A 1 71 ? -0.524 -6.173 -7.723 1.00 94.19 71 GLU A C 1
ATOM 546 O O . GLU A 1 71 ? 0.011 -7.073 -8.364 1.00 94.19 71 GLU A O 1
ATOM 551 N N . GLU A 1 72 ? -0.313 -4.884 -7.985 1.00 93.50 72 GLU A N 1
ATOM 552 C CA . GLU A 1 72 ? 0.497 -4.429 -9.119 1.00 93.50 72 GLU A CA 1
ATOM 553 C C . GLU A 1 72 ? 1.966 -4.880 -9.019 1.00 93.50 72 GLU A C 1
ATOM 555 O O . GLU A 1 72 ? 2.550 -5.345 -9.997 1.00 93.50 72 GLU A O 1
ATOM 560 N N . LEU A 1 73 ? 2.573 -4.810 -7.829 1.00 94.06 73 LEU A N 1
ATOM 561 C CA . LEU A 1 73 ? 3.941 -5.299 -7.610 1.00 94.06 73 LEU A CA 1
ATOM 562 C C . LEU A 1 73 ? 4.062 -6.815 -7.831 1.00 94.06 73 LEU A C 1
ATOM 564 O O . LEU A 1 73 ? 5.092 -7.277 -8.327 1.00 94.06 73 LEU A O 1
ATOM 568 N N . ARG A 1 74 ? 3.024 -7.583 -7.475 1.00 95.56 74 ARG A N 1
ATOM 569 C CA . ARG A 1 74 ? 2.958 -9.031 -7.720 1.00 95.56 74 ARG A CA 1
ATOM 570 C C . ARG A 1 74 ? 2.768 -9.338 -9.206 1.00 95.56 74 ARG A C 1
ATOM 572 O O . ARG A 1 74 ? 3.425 -10.229 -9.721 1.00 95.56 74 ARG A O 1
ATOM 579 N N . GLU A 1 75 ? 1.911 -8.596 -9.905 1.00 94.19 75 GLU A N 1
ATOM 580 C CA . GLU A 1 75 ? 1.683 -8.750 -11.353 1.00 94.19 75 GLU A CA 1
ATOM 581 C C . GLU A 1 75 ? 2.920 -8.422 -12.197 1.00 94.19 75 GLU A C 1
ATOM 583 O O . GLU A 1 75 ? 3.064 -8.928 -13.308 1.00 94.19 75 GLU A O 1
ATOM 588 N N . ARG A 1 76 ? 3.826 -7.598 -11.664 1.00 93.44 76 ARG A N 1
ATOM 589 C CA . ARG A 1 76 ? 5.127 -7.284 -12.270 1.00 93.44 76 ARG A CA 1
ATOM 590 C C . ARG A 1 76 ? 6.254 -8.242 -11.852 1.00 93.44 76 ARG A C 1
ATOM 592 O O . ARG A 1 76 ? 7.406 -7.967 -12.179 1.00 93.44 76 ARG A O 1
ATOM 599 N N . ASP A 1 77 ? 5.955 -9.311 -11.107 1.00 95.00 77 ASP A N 1
ATOM 600 C CA . ASP A 1 77 ? 6.928 -10.284 -10.577 1.00 95.00 77 ASP A CA 1
ATOM 601 C C . ASP A 1 77 ? 8.048 -9.659 -9.710 1.00 95.00 77 ASP A C 1
ATOM 603 O O . ASP A 1 77 ? 9.158 -10.187 -9.610 1.00 95.00 77 ASP A O 1
ATOM 607 N N . ILE A 1 78 ? 7.782 -8.516 -9.067 1.00 94.19 78 ILE A N 1
ATOM 608 C CA . ILE A 1 78 ? 8.753 -7.835 -8.185 1.00 94.19 78 ILE A CA 1
ATOM 609 C C . ILE A 1 78 ? 8.734 -8.449 -6.783 1.00 94.19 78 ILE A C 1
AT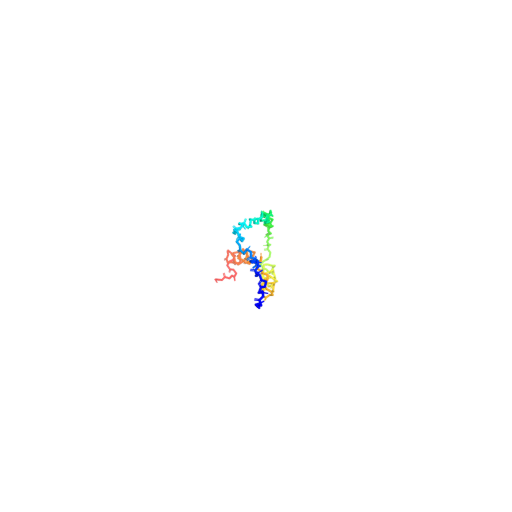OM 611 O O . ILE A 1 78 ? 9.761 -8.513 -6.105 1.00 94.19 78 ILE A O 1
ATOM 615 N N . ILE A 1 79 ? 7.553 -8.883 -6.342 1.00 92.62 79 ILE A N 1
ATOM 616 C CA . ILE A 1 79 ? 7.320 -9.557 -5.063 1.00 92.62 79 ILE A CA 1
ATOM 617 C C . ILE A 1 79 ? 6.588 -10.880 -5.301 1.00 92.62 79 ILE A C 1
ATOM 619 O O . ILE A 1 79 ? 5.902 -11.033 -6.311 1.00 92.62 79 ILE A O 1
ATOM 623 N N . VAL A 1 80 ? 6.737 -11.815 -4.358 1.00 88.00 80 VAL A N 1
ATOM 624 C CA . VAL A 1 80 ? 6.248 -13.203 -4.451 1.00 88.00 80 VAL A CA 1
ATOM 625 C C . VAL A 1 80 ? 5.129 -13.463 -3.453 1.00 88.00 80 VAL A C 1
ATOM 627 O O . VAL A 1 80 ? 5.274 -13.008 -2.295 1.00 88.00 80 VAL A O 1
#

Solvent-accessible surface area (backbone atoms only — not comparable to full-atom values): 5558 Å² total; per-residue (Å²): 134,86,82,77,79,80,80,75,78,81,76,85,84,77,74,73,83,73,80,82,78,76,89,73,82,86,75,84,78,73,83,77,75,79,87,78,87,71,91,51,69,68,55,50,53,53,50,46,54,53,48,52,56,44,36,74,78,65,47,72,87,47,54,66,59,52,50,53,49,53,50,53,39,38,76,68,69,75,50,134

pLDDT: mean 79.6, std 16.75, range [41.84, 97.12]

Secondary structure (DSSP, 8-state):
--------------------------------------SSHHHHHHHHHHHHHHHHTT--TTHHHHHHHHHHHHHTTS--